Protein AF-A0A2K3L7K9-F1 (afdb_monomer_lite)

InterPro domains:
  IPR025521 Neprosin activation peptide [PF14365] (23-97)
  IPR053168 Glutamic endopeptidase [PTHR31589] (10-162)

Secondary structure (DSSP, 8-state):
-HHHHHHHHHHHHHHHSPPEEEEEE-TTS-EEEEEEGGGSGGGGSTTTTTPPP----SS-------TTSGGG--PPTTEEEEEPPPHHHHHHHHHHHHHHHHTTSTT-----------GGGPPP-------------PPTT----------TTS---------

Organism: Trifolium pratense (NCBI:txid57577)

Structure (mmCIF, N/CA/C/O backbone):
data_AF-A0A2K3L7K9-F1
#
_entry.id   AF-A0A2K3L7K9-F1
#
loop_
_atom_site.group_PDB
_atom_site.id
_atom_site.type_symbol
_atom_site.label_atom_id
_atom_site.label_alt_id
_atom_site.label_comp_id
_atom_site.label_asym_id
_atom_site.label_entity_id
_atom_site.label_seq_id
_atom_site.pdbx_PDB_ins_code
_atom_site.Cartn_x
_atom_site.Cartn_y
_atom_site.Cartn_z
_atom_site.occupancy
_atom_site.B_iso_or_equiv
_atom_site.auth_seq_id
_atom_site.auth_comp_id
_atom_site.auth_asym_id
_atom_site.auth_atom_id
_atom_site.pdbx_PDB_model_num
ATOM 1 N N . MET A 1 1 ? -2.624 20.109 -24.372 1.00 46.28 1 MET A N 1
ATOM 2 C CA . MET A 1 1 ? -2.452 18.640 -24.300 1.00 46.28 1 MET A CA 1
ATOM 3 C C . MET A 1 1 ? -1.879 18.157 -22.959 1.00 46.28 1 MET A C 1
ATOM 5 O O . MET A 1 1 ? -2.194 17.043 -22.582 1.00 46.28 1 MET A O 1
ATOM 9 N N . HIS A 1 2 ? -1.128 18.977 -22.201 1.00 55.16 2 HIS A N 1
ATOM 10 C CA . HIS A 1 2 ? -0.672 18.629 -20.839 1.00 55.16 2 HIS A CA 1
ATOM 11 C C . HIS A 1 2 ? -1.795 18.587 -19.776 1.00 55.16 2 HIS A C 1
ATOM 13 O O . HIS A 1 2 ? -1.692 17.828 -18.823 1.00 55.16 2 HIS A O 1
ATOM 19 N N . SER A 1 3 ? -2.892 19.335 -19.951 1.00 67.44 3 SER A N 1
ATOM 20 C CA . SER A 1 3 ? -3.983 19.413 -18.962 1.00 67.44 3 SER A CA 1
ATOM 21 C C . SER A 1 3 ? -4.804 18.125 -18.820 1.00 67.44 3 SER A C 1
ATOM 23 O O . SER A 1 3 ? -5.144 17.746 -17.710 1.00 67.44 3 SER A O 1
ATOM 25 N N . ALA A 1 4 ? -5.081 17.420 -19.922 1.00 73.06 4 ALA A N 1
ATOM 26 C CA . ALA A 1 4 ? -5.929 16.223 -19.902 1.00 73.06 4 ALA A CA 1
ATOM 27 C C . ALA A 1 4 ? -5.262 15.031 -19.190 1.00 73.06 4 ALA A C 1
ATOM 29 O O . ALA A 1 4 ? -5.909 14.320 -18.429 1.00 73.06 4 ALA A O 1
ATOM 30 N N . LEU A 1 5 ? -3.952 14.843 -19.393 1.00 75.50 5 LEU A N 1
ATOM 31 C CA . LEU A 1 5 ? -3.192 13.798 -18.699 1.00 75.50 5 LEU A CA 1
ATOM 32 C C . LEU A 1 5 ? -3.115 14.071 -17.195 1.00 75.50 5 LEU A C 1
ATOM 34 O O . LEU A 1 5 ? -3.226 13.145 -16.395 1.00 75.50 5 LEU A O 1
ATOM 38 N N . ASP A 1 6 ? -2.947 15.335 -16.811 1.00 79.50 6 ASP A N 1
ATOM 39 C CA . ASP A 1 6 ? -2.911 15.741 -15.409 1.00 79.50 6 ASP A CA 1
ATOM 40 C C . ASP A 1 6 ? -4.272 15.540 -14.731 1.00 79.50 6 ASP A C 1
ATOM 42 O O . ASP A 1 6 ? -4.323 14.991 -13.633 1.00 79.50 6 ASP A O 1
ATOM 46 N N . GLU A 1 7 ? -5.372 15.866 -15.412 1.00 83.12 7 GLU A N 1
ATOM 47 C CA . GLU A 1 7 ? -6.731 15.578 -14.938 1.00 83.12 7 GLU A CA 1
ATOM 48 C C . GLU A 1 7 ? -6.987 14.075 -14.741 1.00 83.12 7 GLU A C 1
ATOM 50 O O . GLU A 1 7 ? -7.601 13.679 -13.746 1.00 83.12 7 GLU A O 1
ATOM 55 N N . ASP A 1 8 ? -6.490 13.224 -15.641 1.00 86.19 8 ASP A N 1
ATOM 56 C CA . ASP A 1 8 ? -6.607 11.769 -15.507 1.00 86.19 8 ASP A CA 1
ATOM 57 C C . ASP A 1 8 ? -5.818 11.234 -14.303 1.00 86.19 8 ASP A C 1
ATOM 59 O O . ASP A 1 8 ? -6.318 10.373 -13.569 1.00 86.19 8 ASP A O 1
ATOM 63 N N . TYR A 1 9 ? -4.611 11.756 -14.053 1.00 87.56 9 TYR A N 1
ATOM 64 C CA . TYR A 1 9 ? -3.840 11.404 -12.858 1.00 87.56 9 TYR A CA 1
ATOM 65 C C . TYR A 1 9 ? -4.552 11.837 -11.577 1.00 87.56 9 TYR A C 1
ATOM 67 O O . TYR A 1 9 ? -4.647 11.036 -10.649 1.00 87.56 9 TYR A O 1
ATOM 75 N N . GLU A 1 10 ? -5.102 13.049 -11.530 1.00 87.25 10 GLU A N 1
ATOM 76 C CA . GLU A 1 10 ? -5.848 13.537 -10.366 1.00 87.25 10 GLU A CA 1
ATOM 77 C C . GLU A 1 10 ? -7.099 12.694 -10.087 1.00 87.25 10 GLU A C 1
ATOM 79 O O . GLU A 1 10 ? -7.364 12.309 -8.945 1.00 87.25 10 GLU A O 1
ATOM 84 N N . ARG A 1 11 ? -7.853 12.312 -11.127 1.00 88.50 11 ARG A N 1
ATOM 85 C CA . ARG A 1 11 ? -8.983 11.378 -10.979 1.00 88.50 11 ARG A CA 1
ATOM 86 C C . ARG A 1 11 ? -8.532 10.040 -10.401 1.00 88.50 11 ARG A C 1
ATOM 88 O O . ARG A 1 11 ? -9.177 9.516 -9.495 1.00 88.50 11 ARG A O 1
ATOM 95 N N . HIS A 1 12 ? -7.419 9.503 -10.891 1.00 88.00 12 HIS A N 1
ATOM 96 C CA . HIS A 1 12 ? -6.885 8.225 -10.433 1.00 88.00 12 HIS A CA 1
ATOM 97 C C . HIS A 1 12 ? -6.393 8.291 -8.977 1.00 88.00 12 HIS A C 1
ATOM 99 O O . HIS A 1 12 ? -6.680 7.399 -8.176 1.00 88.00 12 HIS A O 1
ATOM 105 N N . LEU A 1 13 ? -5.717 9.380 -8.602 1.00 91.12 13 LEU A N 1
ATOM 106 C CA . LEU A 1 13 ? -5.274 9.629 -7.231 1.00 91.12 13 LEU A CA 1
ATOM 107 C C . LEU A 1 13 ? -6.452 9.727 -6.262 1.00 91.12 13 LEU A C 1
ATOM 109 O O . LEU A 1 13 ? -6.368 9.176 -5.168 1.00 91.12 13 LEU A O 1
ATOM 113 N N . ASN A 1 14 ? -7.554 10.360 -6.666 1.00 88.19 14 ASN A N 1
ATOM 114 C CA . ASN A 1 14 ? -8.764 10.462 -5.847 1.00 88.19 14 ASN A CA 1
ATOM 115 C C .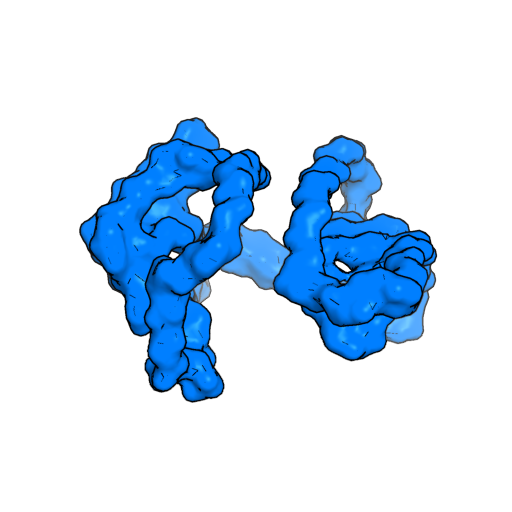 ASN A 1 14 ? -9.474 9.114 -5.632 1.00 88.19 14 ASN A C 1
ATOM 117 O O . ASN A 1 14 ? -10.149 8.933 -4.620 1.00 88.19 14 ASN A O 1
ATOM 121 N N . LEU A 1 15 ? -9.327 8.157 -6.554 1.00 87.31 15 LEU A N 1
ATOM 122 C CA . LEU A 1 15 ? -9.877 6.806 -6.386 1.00 87.31 15 LEU A CA 1
ATOM 123 C C . LEU A 1 15 ? -9.063 5.980 -5.381 1.00 87.31 15 LEU A C 1
ATOM 125 O O . LEU A 1 15 ? -9.640 5.270 -4.549 1.00 87.31 15 LEU A O 1
ATOM 129 N N . ILE A 1 16 ? -7.734 6.093 -5.457 1.00 89.31 16 ILE A N 1
ATOM 130 C CA . ILE A 1 16 ? -6.790 5.333 -4.630 1.00 89.31 16 ILE A CA 1
ATOM 131 C C . ILE A 1 16 ? -6.695 5.912 -3.217 1.00 89.31 16 ILE A C 1
ATOM 133 O O . ILE A 1 16 ? -6.811 5.183 -2.229 1.00 89.31 16 ILE A O 1
ATOM 137 N N . ASN A 1 17 ? -6.471 7.221 -3.107 1.00 92.44 17 ASN A N 1
ATOM 138 C CA . ASN A 1 17 ? -6.277 7.887 -1.828 1.00 92.44 17 ASN A CA 1
ATOM 139 C C . ASN A 1 17 ? -7.634 8.151 -1.174 1.00 92.44 17 ASN A C 1
ATOM 141 O O . ASN A 1 17 ? -8.391 9.035 -1.572 1.00 92.44 17 ASN A O 1
ATOM 145 N N . LYS A 1 18 ? -7.940 7.372 -0.139 1.00 91.88 18 LYS A N 1
ATOM 146 C CA . LYS A 1 18 ? -9.200 7.477 0.599 1.00 91.88 18 LYS A CA 1
ATOM 147 C C . LYS A 1 18 ? -9.253 8.717 1.481 1.00 91.88 18 LYS A C 1
ATOM 149 O O . LYS A 1 18 ? -8.237 9.300 1.858 1.00 91.88 18 LYS A O 1
ATOM 154 N N . ALA A 1 19 ? -10.477 9.086 1.857 1.00 93.44 19 ALA A N 1
ATOM 155 C CA . ALA A 1 19 ? -10.713 10.149 2.820 1.00 93.44 19 ALA A CA 1
ATOM 156 C C . ALA A 1 19 ? -9.983 9.839 4.135 1.00 93.44 19 ALA A C 1
ATOM 158 O O . ALA A 1 19 ? -10.207 8.811 4.777 1.00 93.44 19 ALA A O 1
ATOM 159 N N . ARG A 1 20 ? -9.100 10.754 4.519 1.00 94.12 20 ARG A N 1
ATOM 160 C CA . ARG A 1 20 ? -8.241 10.628 5.692 1.00 94.12 20 ARG A CA 1
ATOM 161 C C . ARG A 1 20 ? -8.851 11.334 6.893 1.00 94.12 20 ARG A C 1
ATOM 163 O O . ARG A 1 20 ? -9.429 12.408 6.761 1.00 94.12 20 ARG A O 1
ATOM 170 N N . VAL A 1 21 ? -8.646 10.756 8.067 1.00 94.50 21 VAL A N 1
ATOM 171 C CA . VAL A 1 21 ? -8.933 11.397 9.355 1.00 94.50 21 VAL A CA 1
ATOM 172 C C . VAL A 1 21 ? -7.801 12.352 9.721 1.00 94.50 21 VAL A C 1
ATOM 174 O O . VAL A 1 21 ? -8.038 13.470 10.161 1.00 94.50 21 VAL A O 1
ATOM 177 N N . THR A 1 22 ? -6.556 11.919 9.520 1.00 93.31 22 THR A N 1
ATOM 178 C CA . THR A 1 22 ? -5.363 12.739 9.748 1.00 93.31 22 THR A CA 1
ATOM 179 C C . THR A 1 22 ? -4.209 12.278 8.857 1.00 93.31 22 THR A C 1
ATOM 181 O O . THR A 1 22 ? -4.251 11.171 8.322 1.00 93.31 22 THR A O 1
ATOM 184 N N . SER A 1 23 ? -3.189 13.121 8.701 1.00 93.62 23 SER A N 1
ATOM 185 C CA . SER A 1 23 ? -1.958 12.824 7.963 1.00 93.62 23 SER A CA 1
ATOM 186 C C . SER A 1 23 ? -0.751 12.950 8.880 1.00 93.62 23 SER A C 1
ATOM 188 O O . SER A 1 23 ? -0.671 13.865 9.697 1.00 93.62 23 SER A O 1
ATOM 190 N N . ILE A 1 24 ? 0.220 12.064 8.698 1.00 91.62 24 ILE A N 1
ATOM 191 C CA . ILE A 1 24 ? 1.477 12.037 9.437 1.00 91.62 24 ILE A CA 1
ATOM 192 C C . ILE A 1 24 ? 2.613 12.060 8.421 1.00 91.62 24 ILE A C 1
ATOM 194 O O . ILE A 1 24 ? 2.677 11.207 7.536 1.00 91.62 24 ILE A O 1
ATOM 198 N N . GLN A 1 25 ? 3.530 13.016 8.552 1.00 89.88 25 GLN A N 1
ATOM 199 C CA . GLN A 1 25 ? 4.746 13.030 7.747 1.00 89.88 25 GLN A CA 1
ATOM 200 C C . GLN A 1 25 ? 5.852 12.251 8.461 1.00 89.88 25 GLN A C 1
ATOM 202 O O . GLN A 1 25 ? 6.161 12.480 9.631 1.00 89.88 25 GLN A O 1
ATOM 207 N N . THR A 1 26 ? 6.435 11.290 7.756 1.00 82.75 26 THR A N 1
ATOM 208 C CA . THR A 1 26 ? 7.555 10.492 8.255 1.00 82.75 26 THR A CA 1
ATOM 209 C C . THR A 1 26 ? 8.869 11.264 8.151 1.00 82.75 26 THR A C 1
ATOM 211 O O . THR A 1 26 ? 8.998 12.205 7.369 1.00 82.75 26 THR A O 1
ATOM 214 N N . LYS A 1 27 ? 9.894 10.817 8.891 1.00 82.00 27 LYS A N 1
ATOM 215 C CA . LYS A 1 27 ? 11.255 11.371 8.775 1.00 82.00 27 LYS A CA 1
ATOM 216 C C . LYS A 1 27 ? 11.830 11.256 7.361 1.00 82.00 27 LYS A C 1
ATOM 218 O O . LYS A 1 27 ? 12.644 12.083 6.977 1.00 82.00 27 LYS A O 1
ATOM 223 N N . SER A 1 28 ? 11.401 10.246 6.608 1.00 77.69 28 SER A N 1
ATOM 224 C CA . SER A 1 28 ? 11.827 10.008 5.227 1.00 77.69 28 SER A CA 1
ATOM 225 C C . SER A 1 28 ? 11.079 10.871 4.203 1.00 77.69 28 SER A C 1
ATOM 227 O O . SER A 1 28 ? 11.278 10.688 3.010 1.00 77.69 28 SER A O 1
ATOM 229 N N . GLY A 1 29 ? 10.186 11.771 4.634 1.00 83.00 29 GLY A N 1
ATOM 230 C CA . GLY A 1 29 ? 9.408 12.643 3.749 1.00 83.00 29 GLY A CA 1
ATOM 231 C C . GLY A 1 29 ? 8.103 12.031 3.228 1.00 83.00 29 GLY A C 1
ATOM 232 O O . GLY A 1 29 ? 7.254 12.769 2.733 1.00 83.00 29 GLY A O 1
ATOM 233 N N . ASN A 1 30 ? 7.883 10.723 3.408 1.00 84.31 30 ASN A N 1
ATOM 234 C CA . ASN A 1 30 ? 6.628 10.064 3.033 1.00 84.31 30 ASN A CA 1
ATOM 235 C C . ASN A 1 30 ? 5.460 10.574 3.882 1.00 84.31 30 ASN A C 1
ATOM 237 O O . ASN A 1 30 ? 5.612 10.770 5.093 1.00 84.31 30 ASN A O 1
ATOM 241 N N . ILE A 1 31 ? 4.289 10.706 3.260 1.00 90.69 31 ILE A N 1
ATOM 242 C CA . ILE A 1 31 ? 3.036 11.063 3.929 1.00 90.69 31 ILE A CA 1
ATOM 243 C C . ILE A 1 31 ? 2.225 9.791 4.157 1.00 90.69 31 ILE A C 1
ATOM 245 O O . ILE A 1 31 ? 2.010 9.003 3.238 1.00 90.69 31 ILE A O 1
ATOM 249 N N . VAL A 1 32 ? 1.761 9.606 5.388 1.00 91.69 32 VAL A N 1
ATOM 250 C CA . VAL A 1 32 ? 0.911 8.487 5.787 1.00 91.69 32 VAL A CA 1
ATOM 251 C C . VAL A 1 32 ? -0.420 9.034 6.260 1.00 91.69 32 VAL A C 1
ATOM 253 O O . VAL A 1 32 ? -0.477 9.834 7.190 1.00 91.69 32 VAL A O 1
ATOM 256 N N . ASP A 1 33 ? -1.490 8.591 5.624 1.00 93.94 33 ASP A N 1
ATOM 257 C CA . ASP A 1 33 ? -2.853 8.957 5.956 1.00 93.94 33 ASP A CA 1
ATOM 258 C C . ASP A 1 33 ? -3.469 7.912 6.878 1.00 93.94 33 ASP A C 1
ATOM 260 O O . ASP A 1 33 ? -3.452 6.715 6.602 1.00 93.94 33 ASP A O 1
ATOM 264 N N . CYS A 1 34 ? -4.030 8.371 7.989 1.00 93.12 34 CYS A N 1
ATOM 265 C CA . CYS A 1 34 ? -4.853 7.540 8.848 1.00 93.12 34 CYS A CA 1
ATOM 266 C C . CYS A 1 34 ? -6.265 7.516 8.271 1.00 93.12 34 CYS A C 1
ATOM 268 O O . CYS A 1 34 ? -6.969 8.530 8.292 1.00 93.12 34 CYS A O 1
ATOM 270 N N . VAL A 1 35 ? -6.670 6.366 7.750 1.00 93.69 35 VAL A N 1
ATOM 271 C CA . VAL A 1 35 ? -7.978 6.155 7.120 1.00 93.69 35 VAL A CA 1
ATOM 272 C C . VAL A 1 35 ? -8.847 5.329 8.058 1.00 93.69 35 VAL A C 1
ATOM 274 O O . VAL A 1 35 ? -8.335 4.468 8.770 1.00 93.69 35 VAL A O 1
ATOM 277 N N . ASP A 1 36 ? -10.153 5.599 8.090 1.00 92.31 36 ASP A N 1
ATOM 278 C CA . ASP A 1 36 ? -11.111 4.762 8.825 1.00 92.31 36 ASP A CA 1
ATOM 279 C C . ASP A 1 36 ? -10.916 3.293 8.441 1.00 92.31 36 ASP A C 1
ATOM 281 O O . ASP A 1 36 ? -10.831 2.961 7.256 1.00 92.31 36 ASP A O 1
ATOM 285 N N . ILE A 1 37 ? -10.830 2.419 9.444 1.00 89.88 37 ILE A N 1
ATOM 286 C CA . ILE A 1 37 ? -10.532 1.004 9.228 1.00 89.88 37 ILE A CA 1
ATOM 287 C C . ILE A 1 37 ? -11.519 0.346 8.255 1.00 89.88 37 ILE A C 1
ATOM 289 O O . ILE A 1 37 ? -11.107 -0.497 7.471 1.00 89.88 37 ILE A O 1
ATOM 293 N N . ASN A 1 38 ? -12.783 0.778 8.231 1.00 88.81 38 ASN A N 1
ATOM 294 C CA . ASN A 1 38 ? -13.830 0.244 7.356 1.00 88.81 38 ASN A CA 1
ATOM 295 C C . ASN A 1 38 ? -13.863 0.908 5.972 1.00 88.81 38 ASN A C 1
ATOM 297 O O . ASN A 1 38 ? -14.640 0.503 5.112 1.00 88.81 38 ASN A O 1
ATOM 301 N N . LYS A 1 39 ? -13.046 1.941 5.746 1.00 90.56 39 LYS A N 1
ATOM 302 C CA . LYS A 1 39 ? -12.962 2.685 4.477 1.00 90.56 39 LYS A CA 1
ATOM 303 C C . LYS A 1 39 ? -11.610 2.519 3.788 1.00 90.56 39 LYS A C 1
ATOM 305 O O . LYS A 1 39 ? -11.292 3.278 2.876 1.00 90.56 39 LYS A O 1
ATOM 310 N N . GLN A 1 40 ? -10.799 1.561 4.234 1.00 89.62 40 GLN A N 1
ATOM 311 C CA . GLN A 1 40 ? -9.530 1.242 3.590 1.00 89.62 40 GLN A CA 1
ATOM 312 C C . GLN A 1 40 ? -9.747 0.723 2.149 1.00 89.62 40 GLN A C 1
ATOM 314 O O . GLN A 1 40 ? -10.764 0.079 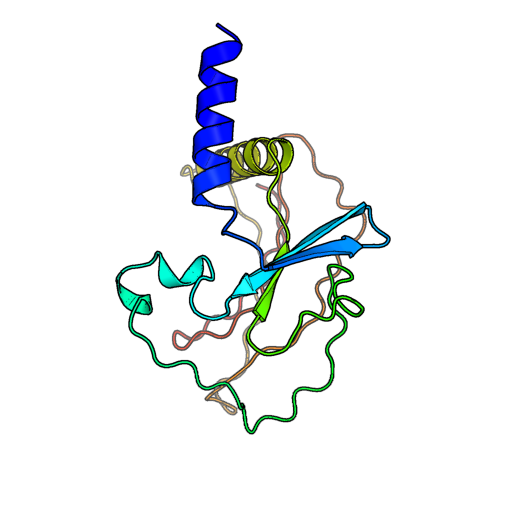1.884 1.00 89.62 40 GLN A O 1
ATOM 319 N N . PRO A 1 41 ? -8.785 0.930 1.229 1.00 88.69 41 PRO A N 1
ATOM 320 C CA . PRO A 1 41 ? -8.906 0.562 -0.188 1.00 88.69 41 PRO A CA 1
ATOM 321 C C . PRO A 1 41 ? -9.267 -0.904 -0.448 1.00 88.69 41 PRO A C 1
ATOM 323 O O . PRO A 1 41 ? -9.943 -1.215 -1.422 1.00 88.69 41 PRO A O 1
ATOM 326 N N . ALA A 1 42 ? -8.868 -1.822 0.440 1.00 84.88 42 ALA A N 1
ATOM 327 C CA . ALA A 1 42 ? -9.200 -3.241 0.305 1.00 84.88 42 ALA A CA 1
ATOM 328 C C . ALA A 1 42 ? -10.718 -3.488 0.180 1.00 84.88 42 ALA A C 1
ATOM 330 O O . ALA A 1 42 ? -11.136 -4.413 -0.510 1.00 84.88 42 ALA A O 1
ATOM 331 N N . PHE A 1 43 ? -11.549 -2.640 0.793 1.00 88.62 43 PHE A N 1
ATOM 332 C CA . PHE A 1 43 ? -13.006 -2.777 0.770 1.00 88.62 43 PHE A CA 1
ATOM 333 C C . PHE A 1 43 ? -13.691 -2.209 -0.472 1.00 88.62 43 PHE A C 1
ATOM 335 O O . PHE A 1 43 ? -14.902 -2.377 -0.622 1.00 88.62 43 PHE A O 1
ATOM 342 N N . ASP A 1 44 ? -12.938 -1.610 -1.397 1.00 86.50 44 ASP A N 1
ATOM 343 C CA . ASP A 1 44 ? -13.456 -1.336 -2.739 1.00 86.50 44 ASP A CA 1
ATOM 344 C C . ASP A 1 44 ? -13.655 -2.631 -3.532 1.00 86.50 44 ASP A C 1
ATOM 346 O O . ASP A 1 44 ? -14.468 -2.680 -4.457 1.00 86.50 44 ASP A O 1
ATOM 350 N N . HIS A 1 45 ? -12.936 -3.698 -3.162 1.00 85.94 45 HIS A N 1
ATOM 351 C CA . HIS A 1 45 ? -13.096 -4.992 -3.798 1.00 85.94 45 HIS A CA 1
ATOM 352 C C . HIS A 1 45 ? -14.456 -5.606 -3.411 1.00 85.94 45 HIS A C 1
ATOM 354 O O . HIS A 1 45 ? -14.715 -5.803 -2.217 1.00 85.94 45 HIS A O 1
ATOM 360 N N . PRO A 1 46 ? -15.315 -5.989 -4.380 1.00 86.19 46 PRO A N 1
ATOM 361 C CA . PRO A 1 46 ? -16.673 -6.471 -4.105 1.00 86.19 46 PRO A CA 1
ATOM 362 C C . PRO A 1 46 ? -16.740 -7.623 -3.094 1.00 86.19 46 PRO A C 1
ATOM 364 O O . PRO A 1 46 ? -17.643 -7.666 -2.264 1.00 86.19 46 PRO A O 1
ATOM 367 N N . LEU A 1 47 ? -15.751 -8.523 -3.124 1.00 87.44 47 LEU A N 1
ATOM 368 C CA . LEU A 1 47 ? -15.671 -9.681 -2.223 1.00 87.44 47 LEU A CA 1
ATOM 369 C C . LEU A 1 47 ? -15.345 -9.325 -0.762 1.00 87.44 47 LEU A C 1
ATOM 371 O O . LEU A 1 47 ? -15.576 -10.143 0.123 1.00 87.44 47 LEU A O 1
ATOM 375 N N . LEU A 1 48 ? -14.793 -8.138 -0.502 1.00 84.81 48 LEU A N 1
ATOM 376 C CA . LEU A 1 48 ? -14.323 -7.737 0.829 1.00 84.81 48 LEU A CA 1
ATOM 377 C C . LEU A 1 48 ? -15.245 -6.711 1.498 1.00 84.81 48 LEU A C 1
ATOM 379 O O . LEU A 1 48 ? -15.209 -6.571 2.717 1.00 84.81 48 LEU A O 1
ATOM 383 N N . LYS A 1 49 ? -16.112 -6.039 0.732 1.00 75.88 49 LYS A N 1
ATOM 384 C CA . LYS A 1 49 ? -16.939 -4.896 1.160 1.00 75.88 49 LYS A CA 1
ATOM 385 C C . LYS A 1 49 ? -17.768 -5.116 2.437 1.00 75.88 49 LYS A C 1
ATOM 387 O O . LYS A 1 49 ? -18.010 -4.162 3.167 1.00 75.88 49 LYS A O 1
ATOM 392 N N . ASN A 1 50 ? -18.181 -6.356 2.714 1.00 78.75 50 ASN A N 1
ATOM 393 C CA . ASN A 1 50 ? -19.053 -6.708 3.845 1.00 78.75 50 ASN A CA 1
ATOM 394 C C . ASN A 1 50 ? -18.386 -7.638 4.874 1.00 78.75 50 ASN A C 1
ATOM 396 O O . ASN A 1 50 ? -19.078 -8.297 5.651 1.00 78.75 50 ASN A O 1
ATOM 400 N N . GLN A 1 51 ? -17.055 -7.739 4.883 1.00 75.25 51 GLN A N 1
ATOM 401 C CA . GLN A 1 51 ? -16.368 -8.569 5.871 1.00 75.25 51 GLN A CA 1
ATOM 402 C C . GLN A 1 51 ? -16.297 -7.888 7.241 1.00 75.25 51 GLN A C 1
ATOM 404 O O . GLN A 1 51 ? -15.855 -6.748 7.375 1.00 75.25 51 GLN A O 1
ATOM 409 N N . THR A 1 52 ? -16.686 -8.620 8.288 1.00 74.31 52 THR A N 1
ATOM 410 C CA . THR A 1 52 ? -16.510 -8.180 9.674 1.00 74.31 52 THR A CA 1
ATOM 411 C C . THR A 1 52 ? -15.038 -8.272 10.063 1.00 74.31 52 THR A C 1
ATOM 413 O O . THR A 1 52 ? -14.448 -9.353 10.087 1.00 74.31 52 THR A O 1
ATOM 416 N N . LEU A 1 53 ? -14.439 -7.133 10.399 1.00 74.12 53 LEU A N 1
ATOM 417 C CA . LEU A 1 53 ? -13.056 -7.077 10.850 1.00 74.12 53 LEU A CA 1
ATOM 418 C C . LEU A 1 53 ? -12.916 -7.603 12.280 1.00 74.12 53 LEU A C 1
ATOM 420 O O . LEU A 1 53 ? -13.501 -7.065 13.221 1.00 74.12 53 LEU A O 1
ATOM 424 N N . GLN A 1 54 ? -12.067 -8.611 12.469 1.00 70.25 54 GLN A N 1
ATOM 425 C CA . GLN A 1 54 ? -11.630 -9.021 13.800 1.00 70.25 54 GLN A CA 1
ATOM 426 C C . GLN A 1 54 ? -10.526 -8.073 14.286 1.00 70.25 54 GLN A C 1
ATOM 428 O O . GLN A 1 54 ? -9.355 -8.221 13.956 1.00 70.25 54 GLN A O 1
ATOM 433 N N . ILE A 1 55 ? -10.910 -7.070 15.076 1.00 65.12 55 ILE A N 1
ATOM 434 C CA . ILE A 1 55 ? -10.014 -5.993 15.547 1.00 65.12 55 ILE A CA 1
ATOM 435 C C . ILE A 1 55 ? -8.964 -6.506 16.552 1.00 65.12 55 ILE A C 1
ATOM 437 O O . ILE A 1 55 ? -7.913 -5.894 16.738 1.00 65.12 55 ILE A O 1
ATOM 441 N N . LYS A 1 56 ? -9.233 -7.635 17.216 1.00 60.34 56 LYS A N 1
ATOM 442 C CA . LYS A 1 56 ? -8.331 -8.247 18.195 1.00 60.34 56 LYS A CA 1
ATOM 443 C C . LYS A 1 56 ? -7.849 -9.593 17.680 1.00 60.34 56 LYS A C 1
ATOM 445 O O . LYS A 1 56 ? -8.562 -10.584 17.777 1.00 60.34 56 LYS A O 1
ATOM 450 N N . SER A 1 57 ? -6.619 -9.622 17.184 1.00 52.16 57 SER A N 1
ATOM 451 C CA . SER A 1 57 ? -5.896 -10.878 17.030 1.00 52.16 57 SER A CA 1
ATOM 452 C C . SER A 1 57 ? -5.376 -11.323 18.397 1.00 52.16 57 SER A C 1
ATOM 454 O O . SER A 1 57 ? -4.722 -10.552 19.099 1.00 52.16 57 SER A O 1
ATOM 456 N N . SER A 1 58 ? -5.650 -12.571 18.778 1.00 53.84 58 SER A N 1
ATOM 457 C CA . SER A 1 58 ? -5.072 -13.216 19.970 1.00 53.84 58 SER A CA 1
ATOM 458 C C . SER A 1 58 ? -3.572 -13.509 19.812 1.00 53.84 58 SER A C 1
ATOM 460 O O . SER A 1 58 ? -2.921 -13.976 20.746 1.00 53.84 58 SER A O 1
ATOM 462 N N . ILE A 1 59 ? -3.013 -13.256 18.625 1.00 54.59 59 ILE A N 1
ATOM 463 C CA . ILE A 1 59 ? -1.615 -13.510 18.296 1.00 54.59 59 ILE A CA 1
ATOM 464 C C . ILE A 1 59 ? -0.775 -12.342 18.817 1.00 54.59 59 ILE A C 1
ATOM 466 O O . ILE A 1 59 ? -0.894 -11.210 18.348 1.00 54.59 59 ILE A O 1
ATOM 470 N N . LYS A 1 60 ? 0.113 -12.620 19.779 1.00 47.16 60 LYS A N 1
ATOM 471 C CA . LYS A 1 60 ? 1.156 -11.682 20.217 1.00 47.16 60 LYS A CA 1
ATOM 472 C C . LYS A 1 60 ? 2.183 -11.522 19.094 1.00 47.16 60 LYS A C 1
ATOM 474 O O . LYS A 1 60 ? 3.217 -12.183 19.090 1.00 47.16 60 LYS A O 1
ATOM 479 N N . ILE A 1 61 ? 1.883 -10.668 18.123 1.00 53.78 61 ILE A N 1
ATOM 480 C CA . ILE A 1 61 ? 2.842 -10.294 17.086 1.00 53.78 61 ILE A CA 1
ATOM 481 C C . ILE A 1 61 ? 3.857 -9.363 17.754 1.00 53.78 61 ILE A C 1
ATOM 483 O O . ILE A 1 61 ? 3.509 -8.274 18.212 1.00 53.78 61 ILE A O 1
ATOM 487 N N . SER A 1 62 ? 5.106 -9.821 17.872 1.00 50.59 62 SER A N 1
ATOM 488 C CA . SER A 1 62 ? 6.222 -8.963 18.281 1.00 50.59 62 SER A CA 1
ATOM 489 C C . SER A 1 62 ? 6.264 -7.742 17.354 1.00 50.59 62 SER A C 1
ATOM 491 O O . SER A 1 62 ? 6.122 -7.940 16.142 1.00 50.59 62 SER A O 1
ATOM 493 N N . PRO A 1 63 ? 6.424 -6.505 17.870 1.00 52.00 63 PRO A N 1
ATOM 494 C CA . PRO A 1 63 ? 6.462 -5.307 17.040 1.00 52.00 63 PRO A CA 1
ATOM 495 C C . PRO A 1 63 ? 7.551 -5.473 15.983 1.00 52.00 63 PRO A C 1
ATOM 497 O O . PRO A 1 63 ? 8.747 -5.438 16.269 1.00 52.00 63 PRO A O 1
ATOM 500 N N . THR A 1 64 ? 7.119 -5.735 14.755 1.00 52.72 64 THR A N 1
ATOM 501 C CA . THR A 1 64 ? 8.019 -5.979 13.639 1.00 52.72 64 THR A CA 1
ATOM 502 C C . THR A 1 64 ? 8.503 -4.625 13.165 1.00 52.72 64 THR A C 1
ATOM 504 O O . THR A 1 64 ? 7.708 -3.703 12.964 1.00 52.72 64 THR A O 1
ATOM 507 N N . LYS A 1 65 ? 9.819 -4.495 13.020 1.00 53.38 65 LYS A N 1
ATOM 508 C CA . LYS A 1 65 ? 10.426 -3.303 12.449 1.00 53.38 65 LYS A CA 1
ATOM 509 C C . LYS A 1 65 ? 9.857 -3.077 11.050 1.00 53.38 65 LYS A C 1
ATOM 511 O O . LYS A 1 65 ? 10.052 -3.907 10.164 1.00 53.38 65 LYS A O 1
ATOM 516 N N . SER A 1 66 ? 9.076 -2.015 10.865 1.00 55.41 66 SER A N 1
ATOM 517 C CA . SER A 1 66 ? 8.486 -1.706 9.563 1.00 55.41 66 SER A CA 1
ATOM 518 C C . SER A 1 66 ? 9.597 -1.267 8.615 1.00 55.41 66 SER A C 1
ATOM 520 O O . SER A 1 66 ? 10.231 -0.237 8.842 1.00 55.41 66 SER A O 1
ATOM 522 N N . ILE A 1 67 ? 9.788 -2.021 7.531 1.00 53.81 67 ILE A N 1
ATOM 523 C CA . ILE A 1 67 ? 10.777 -1.741 6.475 1.00 53.81 67 ILE A CA 1
ATOM 524 C C . ILE A 1 67 ? 10.569 -0.334 5.876 1.00 53.81 67 ILE A C 1
ATOM 526 O O . ILE A 1 67 ? 11.524 0.326 5.482 1.00 53.81 67 ILE A O 1
ATOM 530 N N . TYR A 1 68 ? 9.334 0.175 5.896 1.00 54.19 68 TYR A N 1
ATOM 531 C CA . TYR A 1 68 ? 8.960 1.496 5.377 1.00 54.19 68 TYR A CA 1
ATOM 532 C C . TYR A 1 68 ? 9.123 2.638 6.395 1.00 54.19 68 TYR A C 1
ATOM 534 O O . TYR A 1 68 ? 8.649 3.751 6.168 1.00 54.19 68 TYR A O 1
ATOM 542 N N . GLY A 1 69 ? 9.743 2.383 7.552 1.00 55.94 69 GLY A N 1
ATOM 543 C CA . GLY A 1 69 ? 9.910 3.394 8.599 1.00 55.94 69 GLY A CA 1
ATOM 544 C C . GLY A 1 69 ? 8.597 3.804 9.279 1.00 55.94 69 GLY A C 1
ATOM 545 O O . GLY A 1 69 ? 8.553 4.823 9.970 1.00 55.94 69 GLY A O 1
ATOM 546 N N . LEU A 1 70 ? 7.530 3.005 9.132 1.00 62.47 70 LEU A N 1
ATOM 547 C CA . LEU A 1 70 ? 6.232 3.254 9.772 1.00 62.47 70 LEU A CA 1
ATOM 548 C C . LEU A 1 70 ? 6.233 2.932 11.274 1.00 62.47 70 LEU A C 1
ATOM 550 O O . LEU A 1 70 ? 5.221 3.126 11.936 1.00 62.47 70 LEU A O 1
ATOM 554 N N . GLU A 1 71 ? 7.357 2.481 11.841 1.00 60.09 71 GLU A N 1
ATOM 555 C CA . GLU A 1 71 ? 7.479 2.077 13.253 1.00 60.09 71 GLU A CA 1
ATOM 556 C C . GLU A 1 71 ? 7.006 3.139 14.252 1.00 60.09 71 GLU A C 1
ATOM 558 O O . GLU A 1 71 ? 6.582 2.817 15.362 1.00 60.09 71 GLU A O 1
ATOM 563 N N . LYS A 1 72 ? 7.090 4.418 13.870 1.00 65.75 72 LYS A N 1
ATOM 564 C CA . LYS A 1 72 ? 6.674 5.547 14.712 1.00 65.75 72 LYS A CA 1
ATOM 565 C C . LYS A 1 72 ? 5.331 6.147 14.312 1.00 65.75 72 LYS A C 1
ATOM 567 O O . LYS A 1 72 ? 4.862 7.061 14.987 1.00 65.75 72 LYS A O 1
ATOM 572 N N . VAL A 1 73 ? 4.708 5.656 13.246 1.00 75.38 73 VAL A N 1
ATOM 573 C CA . VAL A 1 73 ? 3.418 6.164 12.788 1.00 75.38 73 VAL A CA 1
ATOM 574 C C . VAL A 1 73 ? 2.328 5.503 13.618 1.00 75.38 73 VAL A C 1
ATOM 576 O O . VAL A 1 73 ? 2.061 4.311 13.497 1.00 75.38 73 VAL A O 1
ATOM 579 N N . ARG A 1 74 ? 1.705 6.287 14.499 1.00 84.25 74 ARG A N 1
ATOM 580 C CA . ARG A 1 74 ? 0.570 5.842 15.309 1.00 84.25 74 ARG A CA 1
ATOM 581 C C . ARG A 1 74 ? -0.675 6.588 14.875 1.00 84.25 74 ARG A C 1
ATOM 583 O O . ARG A 1 74 ? -0.796 7.786 15.111 1.00 84.25 74 ARG A O 1
ATOM 590 N N . CYS A 1 75 ? -1.593 5.855 14.263 1.00 88.69 75 CYS A N 1
ATOM 591 C CA . CYS A 1 75 ? -2.910 6.365 13.933 1.00 88.69 75 CYS A CA 1
ATOM 592 C C . CYS A 1 75 ? -3.864 6.271 15.140 1.00 88.69 75 CYS A C 1
ATOM 594 O O . CYS A 1 75 ? -3.687 5.396 15.997 1.00 88.69 75 CYS A O 1
ATOM 596 N N . PRO A 1 76 ? -4.871 7.159 15.240 1.00 91.81 76 PRO A N 1
ATOM 597 C CA . PRO A 1 76 ? -5.927 7.051 16.242 1.00 91.81 76 PRO A CA 1
ATOM 598 C C . PRO A 1 76 ? -6.626 5.683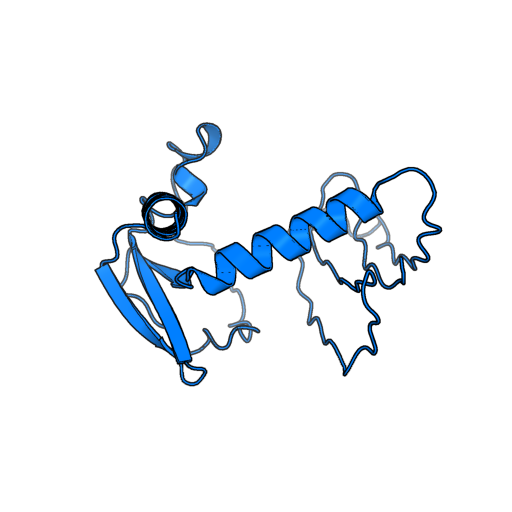 16.211 1.00 91.81 76 PRO A C 1
ATOM 600 O O . PRO A 1 76 ? -6.700 5.022 15.172 1.00 91.81 76 PRO A O 1
ATOM 603 N N . LYS A 1 77 ? -7.188 5.251 17.347 1.00 89.12 77 LYS A N 1
ATOM 604 C CA . LYS A 1 77 ? -7.984 4.012 17.395 1.00 89.12 77 LYS A CA 1
ATOM 605 C C . LYS A 1 77 ? -9.126 4.071 16.373 1.00 89.12 77 LYS A C 1
ATOM 607 O O . LYS A 1 77 ? -9.764 5.106 16.228 1.00 89.12 77 LYS A O 1
ATOM 612 N N . GLY A 1 78 ? -9.383 2.949 15.699 1.00 87.69 78 GLY A N 1
ATOM 613 C CA . GLY A 1 78 ? -10.393 2.857 14.637 1.00 87.69 78 GLY A CA 1
ATOM 614 C C . GLY A 1 78 ? -9.902 3.294 13.252 1.00 87.69 78 GLY A C 1
ATOM 615 O O . GLY A 1 78 ? -10.686 3.296 12.309 1.00 87.69 78 GLY A O 1
ATOM 616 N N . THR A 1 79 ? -8.615 3.627 13.108 1.00 91.81 79 THR A N 1
ATOM 617 C CA . THR A 1 79 ? -8.008 3.981 11.819 1.00 91.81 79 THR A CA 1
ATOM 618 C C . THR A 1 79 ? -6.765 3.146 11.532 1.00 91.81 79 THR A C 1
ATOM 620 O O . THR A 1 79 ? -6.131 2.620 12.450 1.00 91.81 79 THR A O 1
ATOM 623 N N . VAL A 1 80 ? -6.420 3.024 10.253 1.00 88.94 80 VAL A N 1
ATOM 624 C CA . VAL A 1 80 ? -5.243 2.305 9.758 1.00 88.94 80 VAL A CA 1
ATOM 625 C C . VAL A 1 80 ? -4.296 3.262 9.030 1.00 88.94 80 VAL A C 1
ATOM 627 O O . VAL A 1 80 ? -4.769 4.144 8.310 1.00 88.94 80 VAL A O 1
ATOM 630 N N . PRO A 1 81 ? -2.970 3.127 9.217 1.00 90.75 81 PRO A N 1
ATOM 631 C CA . PRO A 1 81 ? -1.988 3.913 8.480 1.00 90.75 81 PRO A CA 1
ATOM 632 C C . PRO A 1 81 ? -1.883 3.416 7.035 1.00 90.75 81 PRO A C 1
ATOM 634 O O . PRO A 1 81 ? -1.575 2.250 6.800 1.00 90.75 81 PRO A O 1
ATOM 637 N N . ILE A 1 82 ? -2.093 4.308 6.070 1.00 90.31 82 ILE A N 1
ATOM 638 C CA . ILE A 1 82 ? -1.973 4.035 4.635 1.00 90.31 82 ILE A CA 1
ATOM 639 C C . ILE A 1 82 ? -1.021 5.062 4.030 1.00 90.31 82 ILE A C 1
ATOM 641 O O . ILE A 1 82 ? -1.234 6.264 4.161 1.00 90.31 82 ILE A O 1
ATOM 645 N N . GLN A 1 83 ? 0.054 4.612 3.385 1.00 90.12 83 GLN A N 1
ATOM 646 C CA . GLN A 1 83 ? 0.959 5.524 2.687 1.00 90.12 83 GLN A CA 1
ATOM 647 C C . GLN A 1 83 ? 0.226 6.188 1.515 1.00 90.12 83 GLN A C 1
ATOM 649 O O . GLN A 1 83 ? -0.385 5.499 0.698 1.00 90.12 83 GLN A O 1
ATOM 654 N N . ARG A 1 84 ? 0.288 7.521 1.435 1.00 92.38 84 ARG A N 1
ATOM 655 C CA . ARG A 1 84 ? -0.333 8.282 0.350 1.00 92.38 84 ARG A CA 1
ATOM 656 C C . ARG A 1 84 ? 0.403 8.019 -0.957 1.00 92.38 84 ARG A C 1
ATOM 658 O O . ARG A 1 84 ? 1.626 8.120 -1.004 1.00 92.38 84 ARG A O 1
ATOM 665 N N . ILE A 1 85 ? -0.363 7.766 -2.010 1.00 91.56 85 ILE A N 1
ATOM 666 C CA . ILE A 1 85 ? 0.154 7.637 -3.370 1.00 91.56 85 ILE A CA 1
ATOM 667 C C . ILE A 1 85 ? 0.221 9.022 -4.010 1.00 91.56 85 ILE A C 1
ATOM 669 O O . ILE A 1 85 ? -0.738 9.792 -3.931 1.00 91.56 85 ILE A O 1
ATOM 673 N N . THR A 1 86 ? 1.354 9.346 -4.627 1.00 91.69 86 THR A N 1
ATOM 674 C CA . THR A 1 86 ? 1.577 10.586 -5.382 1.00 91.69 86 THR A CA 1
ATOM 675 C C . THR A 1 86 ? 1.516 10.341 -6.889 1.00 91.69 86 THR A C 1
ATOM 677 O O . THR A 1 86 ? 1.532 9.202 -7.358 1.00 91.69 86 THR A O 1
ATOM 680 N N . LYS A 1 87 ? 1.466 11.417 -7.681 1.00 90.19 87 LYS A N 1
ATOM 681 C CA . LYS A 1 87 ? 1.526 11.325 -9.146 1.00 90.19 87 LYS A CA 1
ATOM 682 C C . LYS A 1 87 ? 2.788 10.597 -9.623 1.00 90.19 87 LYS A C 1
ATOM 684 O O . LYS A 1 87 ? 2.701 9.732 -10.491 1.00 90.19 87 LYS A O 1
ATOM 689 N N . ASP A 1 88 ? 3.932 10.883 -9.007 1.00 86.06 88 ASP A N 1
ATOM 690 C CA . ASP A 1 88 ? 5.202 10.229 -9.333 1.00 86.06 88 ASP A CA 1
ATOM 691 C C . ASP A 1 88 ? 5.170 8.730 -9.016 1.00 86.06 88 ASP A C 1
ATOM 693 O O . ASP A 1 88 ? 5.728 7.930 -9.765 1.00 86.06 88 ASP A O 1
ATOM 697 N N . ASP A 1 89 ? 4.474 8.325 -7.948 1.00 86.69 89 ASP A N 1
ATOM 698 C CA . ASP A 1 89 ? 4.260 6.908 -7.632 1.00 86.69 89 ASP A CA 1
ATOM 699 C C . ASP A 1 89 ? 3.423 6.207 -8.705 1.00 86.69 89 ASP A C 1
ATOM 701 O O . ASP A 1 89 ? 3.744 5.082 -9.085 1.00 86.69 89 ASP A O 1
ATOM 705 N N . LEU A 1 90 ? 2.391 6.870 -9.240 1.00 86.56 90 LEU A N 1
ATOM 706 C CA . LEU A 1 90 ? 1.592 6.324 -10.342 1.00 86.56 90 LEU A CA 1
ATOM 707 C C . LEU A 1 90 ? 2.406 6.184 -11.628 1.00 86.56 90 LEU A C 1
ATOM 709 O O . LEU A 1 90 ? 2.288 5.172 -12.319 1.00 86.56 90 LEU A O 1
ATOM 713 N N . ILE A 1 91 ? 3.235 7.180 -11.949 1.00 83.88 91 ILE A N 1
ATOM 714 C CA . ILE A 1 91 ? 4.105 7.149 -13.131 1.00 83.88 91 ILE A CA 1
ATOM 715 C C . ILE A 1 91 ? 5.130 6.017 -12.996 1.00 83.88 91 ILE A C 1
ATOM 717 O O . ILE A 1 91 ? 5.247 5.185 -13.898 1.00 83.88 91 ILE A O 1
ATOM 721 N N . ARG A 1 92 ? 5.816 5.929 -11.847 1.00 81.81 92 ARG A N 1
ATOM 722 C CA . ARG A 1 92 ? 6.758 4.838 -11.558 1.00 81.81 92 ARG A CA 1
ATOM 723 C C . ARG A 1 92 ? 6.075 3.476 -11.606 1.00 81.81 92 ARG A C 1
ATOM 725 O O . ARG A 1 92 ? 6.596 2.564 -12.237 1.00 81.81 92 ARG A O 1
ATOM 732 N N . GLY A 1 93 ? 4.900 3.350 -10.993 1.00 79.94 93 GLY A N 1
ATOM 733 C CA . GLY A 1 93 ? 4.119 2.117 -10.994 1.00 79.94 93 GLY A CA 1
ATOM 734 C C . GLY A 1 93 ? 3.794 1.645 -12.410 1.00 79.94 93 GLY A C 1
ATOM 735 O O . GLY A 1 93 ? 4.078 0.500 -12.746 1.00 79.94 93 GLY A O 1
ATOM 736 N N . LYS A 1 94 ? 3.275 2.528 -13.274 1.00 74.44 94 LYS A N 1
ATOM 737 C CA . LYS A 1 94 ? 2.986 2.195 -14.681 1.00 74.44 94 LYS A CA 1
ATOM 738 C C . LYS A 1 94 ? 4.230 1.737 -15.447 1.00 74.44 94 LYS A C 1
ATOM 740 O O . LYS A 1 94 ? 4.136 0.789 -16.220 1.00 74.44 94 LYS A O 1
ATOM 745 N N . SER A 1 95 ? 5.379 2.378 -15.220 1.00 65.56 95 SER A N 1
ATOM 746 C CA . SER A 1 95 ? 6.648 1.966 -15.835 1.00 65.56 95 SER A CA 1
ATOM 747 C C . SER A 1 95 ? 7.033 0.544 -15.423 1.00 65.56 95 SER A C 1
ATOM 749 O O . SER A 1 95 ? 7.300 -0.285 -16.286 1.00 65.56 95 SER A O 1
ATOM 751 N N . LEU A 1 96 ? 6.974 0.241 -14.121 1.00 63.72 96 LEU A N 1
ATOM 752 C CA . LEU A 1 96 ? 7.295 -1.086 -13.588 1.00 63.72 96 LEU A CA 1
ATOM 753 C C . LEU A 1 96 ? 6.342 -2.166 -14.115 1.00 63.72 96 LEU A C 1
ATOM 755 O O . LEU A 1 96 ? 6.786 -3.245 -14.490 1.00 63.72 96 LEU A O 1
ATOM 759 N N . PHE A 1 97 ? 5.037 -1.888 -14.180 1.00 60.31 97 PHE A N 1
ATOM 760 C CA . PHE A 1 97 ? 4.065 -2.838 -14.731 1.00 60.31 97 PHE A CA 1
ATOM 761 C C . PHE A 1 97 ? 4.308 -3.116 -16.215 1.00 60.31 97 PHE A C 1
ATOM 763 O O . PHE A 1 97 ? 4.216 -4.268 -16.634 1.00 60.31 97 PHE A O 1
ATOM 770 N N . ASN A 1 98 ? 4.638 -2.094 -17.006 1.00 56.91 98 ASN A N 1
ATOM 771 C CA . ASN A 1 98 ? 4.947 -2.272 -18.423 1.00 56.91 98 ASN A CA 1
ATOM 772 C C . ASN A 1 98 ? 6.231 -3.083 -18.630 1.00 56.91 98 ASN A C 1
ATOM 774 O O . ASN A 1 98 ? 6.253 -3.940 -19.509 1.00 56.91 98 ASN A O 1
ATOM 778 N N . GLU A 1 99 ? 7.259 -2.863 -17.807 1.00 54.31 99 GLU A N 1
ATOM 779 C CA . GLU A 1 99 ? 8.466 -3.696 -17.812 1.00 54.31 99 GLU A CA 1
ATOM 780 C C . GLU A 1 99 ? 8.124 -5.147 -17.459 1.00 54.31 99 GLU A C 1
ATOM 782 O O . GLU A 1 99 ? 8.401 -6.039 -18.250 1.00 54.31 99 GLU A O 1
ATOM 787 N N . ILE A 1 100 ? 7.407 -5.396 -16.356 1.00 53.50 100 ILE A N 1
ATOM 788 C CA . ILE A 1 100 ? 6.997 -6.754 -15.948 1.00 53.50 100 ILE A CA 1
ATOM 789 C C . ILE A 1 100 ? 6.145 -7.448 -17.027 1.00 53.50 100 ILE A C 1
ATOM 791 O O . ILE A 1 100 ? 6.265 -8.652 -17.229 1.00 53.50 100 ILE A O 1
ATOM 795 N N . SER A 1 101 ? 5.305 -6.701 -17.748 1.00 49.91 101 SER A N 1
ATOM 796 C CA . SER A 1 101 ? 4.472 -7.249 -18.829 1.00 49.91 101 SER A CA 1
ATOM 797 C C . SER A 1 101 ? 5.308 -7.665 -20.046 1.00 49.91 101 SER A C 1
ATOM 799 O O . SER A 1 101 ? 5.082 -8.733 -20.609 1.00 49.91 101 SER A O 1
ATOM 801 N N . GLN A 1 102 ? 6.307 -6.864 -20.434 1.00 47.03 102 GLN A N 1
ATOM 802 C CA . GLN A 1 102 ? 7.247 -7.215 -21.513 1.00 47.03 102 GLN A CA 1
ATOM 803 C C . GLN A 1 102 ? 8.116 -8.421 -21.147 1.00 47.03 102 GLN A C 1
ATOM 805 O O . GLN A 1 102 ? 8.447 -9.251 -21.985 1.00 47.03 102 GLN A O 1
ATOM 810 N N . LEU A 1 103 ? 8.423 -8.548 -19.864 1.00 48.38 103 LEU A N 1
ATOM 811 C CA . LEU A 1 103 ? 9.194 -9.634 -19.283 1.00 48.38 103 LEU A CA 1
ATOM 812 C C . LEU A 1 103 ? 8.447 -10.982 -19.239 1.00 48.38 103 LEU A C 1
ATOM 814 O O . LEU A 1 103 ? 9.071 -12.023 -19.037 1.00 48.38 103 LEU A O 1
ATOM 818 N N . THR A 1 104 ? 7.127 -10.976 -19.457 1.00 49.06 104 THR A N 1
ATOM 819 C CA . THR A 1 104 ? 6.310 -12.189 -19.642 1.00 49.06 104 THR A CA 1
ATOM 820 C C . THR A 1 104 ? 6.144 -12.611 -21.105 1.00 49.06 104 THR A C 1
ATOM 822 O O . THR A 1 104 ? 5.497 -13.626 -21.361 1.00 49.06 104 THR A O 1
ATOM 825 N N . ASP A 1 105 ? 6.721 -11.873 -22.063 1.00 45.66 105 ASP A N 1
ATOM 826 C CA . ASP A 1 105 ? 6.710 -12.272 -23.471 1.00 45.66 105 ASP A CA 1
ATOM 827 C C . ASP A 1 105 ? 7.691 -13.437 -23.710 1.00 45.66 105 ASP A C 1
ATOM 829 O O . ASP A 1 105 ? 8.764 -13.516 -23.106 1.00 45.66 105 ASP A O 1
ATOM 833 N N . ASN A 1 106 ? 7.280 -14.389 -24.549 1.00 49.69 106 ASN A N 1
ATOM 834 C CA . ASN A 1 106 ? 7.734 -15.789 -24.599 1.00 49.69 106 ASN A CA 1
ATOM 835 C C . ASN A 1 106 ? 9.173 -16.009 -25.129 1.00 49.69 106 ASN A C 1
ATOM 837 O O . ASN A 1 106 ? 9.391 -16.799 -26.049 1.00 49.69 106 ASN A O 1
ATOM 841 N N . GLY A 1 107 ? 10.175 -15.345 -24.556 1.00 53.88 107 GLY A N 1
ATOM 842 C CA . GLY A 1 107 ? 11.573 -15.499 -24.970 1.00 53.88 107 GLY A CA 1
ATOM 843 C C . GLY A 1 107 ? 12.628 -15.156 -23.921 1.00 53.88 107 GLY A C 1
ATOM 844 O O . GLY A 1 107 ? 13.815 -15.342 -24.187 1.00 53.88 107 GLY A O 1
ATOM 845 N N . VAL A 1 108 ? 12.242 -14.677 -22.736 1.00 55.00 108 VAL A N 1
ATOM 846 C CA . VAL A 1 108 ? 13.220 -14.227 -21.741 1.00 55.00 108 VAL A CA 1
ATOM 847 C C . VAL A 1 108 ? 13.635 -15.376 -20.820 1.00 55.00 108 VAL A C 1
ATOM 849 O O . VAL A 1 108 ? 12.829 -15.927 -20.068 1.00 55.00 108 VAL A O 1
ATOM 852 N N . VAL A 1 109 ? 14.916 -15.755 -20.879 1.00 52.91 109 VAL A N 1
ATOM 853 C CA . VAL A 1 109 ? 15.500 -16.797 -20.021 1.00 52.91 109 VAL A CA 1
ATOM 854 C C . VAL A 1 109 ? 15.578 -16.278 -18.583 1.00 52.91 109 VAL A C 1
ATOM 856 O O . VAL A 1 109 ? 16.567 -15.680 -18.161 1.00 52.91 109 VAL A O 1
ATOM 859 N N . THR A 1 110 ? 14.528 -16.529 -17.811 1.00 52.50 110 THR A N 1
ATOM 860 C CA . THR A 1 110 ? 14.448 -16.170 -16.395 1.00 52.50 110 THR A CA 1
ATOM 861 C C . THR A 1 110 ? 15.306 -17.119 -15.562 1.00 52.50 110 THR A C 1
ATOM 863 O O . THR A 1 110 ? 14.990 -18.293 -15.371 1.00 52.50 110 THR A O 1
ATOM 866 N N . HIS A 1 111 ? 16.416 -16.607 -15.036 1.00 52.97 111 HIS A N 1
ATOM 867 C CA . HIS A 1 111 ? 17.247 -17.348 -14.089 1.00 52.97 111 HIS A CA 1
ATOM 868 C C . HIS A 1 111 ? 16.669 -17.137 -12.689 1.00 52.97 111 HIS A C 1
ATOM 870 O O . HIS A 1 111 ? 16.528 -16.002 -12.247 1.00 52.97 111 HIS A O 1
ATOM 876 N N . SER A 1 112 ? 16.284 -18.209 -11.994 1.00 55.44 112 SER A N 1
ATOM 877 C CA . SER A 1 112 ? 15.719 -18.112 -10.644 1.00 55.44 112 SER A CA 1
ATOM 878 C C . SER A 1 112 ? 16.179 -19.267 -9.759 1.00 55.44 112 SER A C 1
ATOM 880 O O . SER A 1 112 ? 16.356 -20.391 -10.227 1.00 55.44 112 SER A O 1
ATOM 882 N N . ALA A 1 113 ? 16.377 -18.990 -8.472 1.00 56.06 113 ALA A N 1
ATOM 883 C CA . ALA A 1 113 ? 16.723 -19.982 -7.459 1.00 56.06 113 ALA A CA 1
ATOM 884 C C . ALA A 1 113 ? 15.595 -20.063 -6.426 1.00 56.06 113 ALA A C 1
ATOM 886 O O . ALA A 1 113 ? 15.181 -19.039 -5.900 1.00 56.06 113 ALA A O 1
ATOM 887 N N . HIS A 1 114 ? 15.111 -21.269 -6.116 1.00 59.59 114 HIS A N 1
ATOM 888 C CA . HIS A 1 114 ? 13.943 -21.477 -5.248 1.00 59.59 114 HIS A CA 1
ATOM 889 C C . HIS A 1 114 ? 14.332 -22.253 -3.990 1.00 59.59 114 HIS A C 1
ATOM 891 O O . HIS A 1 114 ? 15.110 -23.203 -4.062 1.00 59.59 114 HIS A O 1
ATOM 897 N N . VAL A 1 115 ? 13.756 -21.881 -2.845 1.00 63.16 115 VAL A N 1
ATOM 898 C CA . VAL A 1 115 ? 13.908 -22.612 -1.577 1.00 63.16 115 VAL A CA 1
ATOM 899 C C . VAL A 1 115 ? 12.536 -23.079 -1.108 1.00 63.16 115 VAL A C 1
ATOM 901 O O . VAL A 1 115 ? 11.641 -22.264 -0.895 1.00 63.16 115 VAL A O 1
ATOM 904 N N . TYR A 1 116 ? 12.387 -24.389 -0.909 1.00 66.44 116 TYR A N 1
ATOM 905 C CA . TYR A 1 116 ? 11.136 -25.023 -0.493 1.00 66.44 116 TYR A CA 1
ATOM 906 C C . TYR A 1 116 ? 11.197 -25.446 0.980 1.00 66.44 116 TYR A C 1
ATOM 908 O O . TYR A 1 116 ? 12.206 -25.985 1.439 1.00 66.44 116 TYR A O 1
ATOM 916 N N . LEU A 1 117 ? 10.110 -25.224 1.724 1.00 67.44 117 LEU A N 1
ATOM 917 C CA . LEU A 1 117 ? 9.975 -25.717 3.098 1.00 67.44 117 LEU A CA 1
ATOM 918 C C . LEU A 1 117 ? 9.509 -27.180 3.102 1.00 67.44 117 LEU A C 1
ATOM 920 O O . LEU A 1 117 ? 8.715 -27.593 2.260 1.00 67.44 117 LEU A O 1
ATOM 924 N N . GLN A 1 118 ? 9.986 -27.970 4.067 1.00 65.31 118 GLN A N 1
ATOM 925 C CA . GLN A 1 118 ? 9.573 -29.368 4.216 1.00 65.31 118 GLN A CA 1
ATOM 926 C C . GLN A 1 118 ? 8.135 -29.477 4.749 1.00 65.31 118 GLN A C 1
ATOM 928 O O . GLN A 1 118 ? 7.815 -28.929 5.802 1.00 65.31 118 GLN A O 1
ATOM 933 N N . TYR A 1 119 ? 7.305 -30.294 4.093 1.00 65.19 119 TYR A N 1
ATOM 934 C CA . TYR A 1 119 ? 5.893 -30.532 4.441 1.00 65.19 119 TYR A CA 1
ATOM 935 C C . TYR A 1 119 ? 5.634 -31.011 5.878 1.00 65.19 119 TYR A C 1
ATOM 937 O O . TYR A 1 119 ? 4.519 -30.873 6.376 1.00 65.19 119 TYR A O 1
ATOM 945 N N . LYS A 1 120 ? 6.649 -31.553 6.564 1.00 66.06 120 LYS A N 1
ATOM 946 C CA . LYS A 1 120 ? 6.526 -32.151 7.903 1.00 66.06 120 LYS A CA 1
ATOM 947 C C . LYS A 1 120 ? 6.020 -31.175 8.980 1.00 66.06 120 LYS A C 1
ATOM 949 O O . LYS A 1 120 ? 5.544 -31.627 10.014 1.00 66.06 120 LYS A O 1
ATOM 954 N N . PHE A 1 121 ? 6.107 -29.864 8.742 1.00 67.00 121 PHE A N 1
ATOM 955 C CA . PHE A 1 121 ? 5.695 -28.820 9.689 1.00 67.00 121 PHE A CA 1
ATOM 956 C C . PHE A 1 121 ? 4.491 -27.981 9.208 1.00 67.00 121 PHE A C 1
ATOM 958 O O . PHE A 1 121 ? 4.241 -26.906 9.747 1.00 67.00 121 PHE A O 1
ATOM 965 N N . SER A 1 122 ? 3.759 -28.458 8.194 1.00 67.00 122 SER A N 1
ATOM 966 C CA . SER A 1 122 ? 2.500 -27.871 7.703 1.00 67.00 122 SER A CA 1
ATOM 967 C C . SER A 1 122 ? 1.339 -28.117 8.690 1.00 67.00 122 SER A C 1
ATOM 969 O O . SER A 1 122 ? 1.337 -29.165 9.343 1.00 67.00 122 SER A O 1
ATOM 971 N N . PRO A 1 123 ? 0.323 -27.232 8.798 1.00 66.88 123 PRO A N 1
ATOM 972 C CA . PRO A 1 123 ? 0.107 -25.997 8.034 1.00 66.88 123 PRO A CA 1
ATOM 973 C C . PRO A 1 123 ? 0.816 -24.764 8.609 1.00 66.88 123 PRO A C 1
ATOM 975 O O . PRO A 1 123 ? 0.861 -24.542 9.818 1.00 66.88 123 PRO A O 1
ATOM 978 N N . TYR A 1 124 ? 1.316 -23.915 7.709 1.00 70.19 12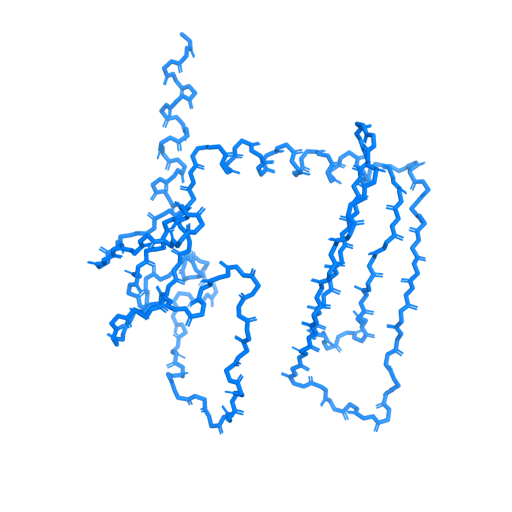4 TYR A N 1
ATOM 979 C CA . TYR A 1 124 ? 1.874 -22.607 8.048 1.00 70.19 124 TYR A CA 1
ATOM 980 C C . TYR A 1 124 ? 0.776 -21.540 8.003 1.00 70.19 124 TYR A C 1
ATOM 982 O O . TYR A 1 124 ? 0.090 -21.397 6.995 1.00 70.19 124 TYR A O 1
ATOM 990 N N . TYR A 1 125 ? 0.630 -20.764 9.078 1.00 72.06 125 TYR A N 1
ATOM 991 C CA . TYR A 1 125 ? -0.383 -19.699 9.187 1.00 72.06 125 TYR A CA 1
ATOM 992 C C . TYR A 1 125 ? 0.185 -18.287 9.006 1.00 72.06 125 TYR A C 1
ATOM 994 O O . TYR A 1 125 ? -0.546 -17.301 9.065 1.00 72.06 125 TYR A O 1
ATOM 1002 N N . GLY A 1 126 ? 1.499 -18.170 8.835 1.00 66.44 126 GLY A N 1
ATOM 1003 C CA . GLY A 1 126 ? 2.187 -16.890 8.778 1.00 66.44 126 GLY A CA 1
ATOM 1004 C C . GLY A 1 126 ? 3.604 -17.050 8.256 1.00 66.44 126 GLY A C 1
ATOM 1005 O O . GLY A 1 126 ? 4.192 -18.129 8.335 1.00 66.44 126 GLY A O 1
ATOM 1006 N N . VAL A 1 127 ? 4.147 -15.958 7.730 1.00 70.38 127 VAL A N 1
ATOM 1007 C CA . VAL A 1 127 ? 5.538 -15.874 7.301 1.00 70.38 127 VAL A CA 1
ATOM 1008 C C . VAL A 1 127 ? 6.137 -14.575 7.815 1.00 70.38 127 VAL A C 1
ATOM 1010 O O . VAL A 1 127 ? 5.490 -13.529 7.795 1.00 70.38 127 VAL A O 1
ATOM 1013 N N . THR A 1 128 ? 7.380 -14.655 8.273 1.00 66.50 128 THR A N 1
ATOM 1014 C CA . THR A 1 128 ? 8.170 -13.502 8.698 1.00 66.50 128 THR A CA 1
ATOM 1015 C C . THR A 1 128 ? 9.532 -13.612 8.038 1.00 66.50 128 THR A C 1
ATOM 1017 O O . THR A 1 128 ? 10.154 -14.671 8.070 1.00 66.50 128 THR A O 1
ATOM 1020 N N . GLY A 1 129 ? 10.009 -12.521 7.453 1.00 68.62 129 GLY A N 1
ATOM 1021 C CA . GLY A 1 129 ? 11.321 -12.455 6.824 1.00 68.62 129 GLY A CA 1
ATOM 1022 C C . GLY A 1 129 ? 11.793 -11.013 6.709 1.00 68.62 129 GLY A C 1
ATOM 1023 O O . GLY A 1 129 ? 10.991 -10.083 6.789 1.00 68.62 129 GLY A O 1
ATOM 1024 N N . ILE A 1 130 ? 13.100 -10.831 6.537 1.00 63.34 130 ILE A N 1
ATOM 1025 C CA . ILE A 1 130 ? 13.710 -9.532 6.248 1.00 63.34 130 ILE A CA 1
ATOM 1026 C C . ILE A 1 130 ? 14.259 -9.612 4.827 1.00 63.34 130 ILE A C 1
ATOM 1028 O O . ILE A 1 130 ? 15.170 -10.392 4.559 1.00 63.34 130 ILE A O 1
ATOM 1032 N N . GLY A 1 131 ? 13.682 -8.827 3.919 1.00 68.69 131 GLY A N 1
ATOM 1033 C CA . GLY A 1 131 ? 14.226 -8.629 2.581 1.00 68.69 131 GLY A CA 1
ATOM 1034 C C . GLY A 1 131 ? 15.232 -7.485 2.601 1.00 68.69 131 GLY A C 1
ATOM 1035 O O . GLY A 1 131 ? 14.872 -6.365 2.958 1.00 68.69 131 GLY A O 1
ATOM 1036 N N . SER A 1 132 ? 16.475 -7.762 2.210 1.00 62.72 132 SER A N 1
ATOM 1037 C CA . SER A 1 132 ? 17.522 -6.749 2.064 1.00 62.72 132 SER A CA 1
ATOM 1038 C C . SER A 1 132 ? 17.977 -6.701 0.613 1.00 62.72 132 SER A C 1
ATOM 1040 O O . SER A 1 132 ? 18.362 -7.722 0.048 1.00 62.72 132 SER A O 1
ATOM 1042 N N . VAL A 1 133 ? 17.954 -5.511 0.019 1.00 66.50 133 VAL A N 1
ATOM 1043 C CA . VAL A 1 133 ? 18.436 -5.261 -1.343 1.00 66.50 133 VAL A CA 1
ATOM 1044 C C . VAL A 1 133 ? 19.735 -4.472 -1.232 1.00 66.50 133 VAL A C 1
ATOM 1046 O O . VAL A 1 133 ? 19.736 -3.374 -0.678 1.00 66.50 133 VAL A O 1
ATOM 1049 N N . TYR A 1 134 ? 20.848 -5.026 -1.722 1.00 60.59 134 TYR A N 1
ATOM 1050 C CA . TYR A 1 134 ? 22.150 -4.357 -1.664 1.00 60.59 134 TYR A CA 1
ATOM 1051 C C . TYR A 1 134 ? 22.646 -3.990 -3.058 1.00 60.59 134 TYR A C 1
ATOM 1053 O O . TYR A 1 134 ? 23.067 -4.858 -3.818 1.00 60.59 134 TYR A O 1
ATOM 1061 N N . ASN A 1 135 ? 22.577 -2.690 -3.359 1.00 66.25 135 ASN A N 1
ATOM 1062 C CA . ASN A 1 135 ? 23.113 -2.029 -4.551 1.00 66.25 135 ASN A CA 1
ATOM 1063 C C . ASN A 1 135 ? 23.098 -2.886 -5.840 1.00 66.25 135 ASN A C 1
ATOM 1065 O O . ASN A 1 135 ? 24.162 -3.122 -6.427 1.00 66.25 135 ASN A O 1
ATOM 1069 N N . PRO A 1 136 ? 21.926 -3.390 -6.274 1.00 69.25 136 PRO A N 1
ATOM 1070 C CA . PRO A 1 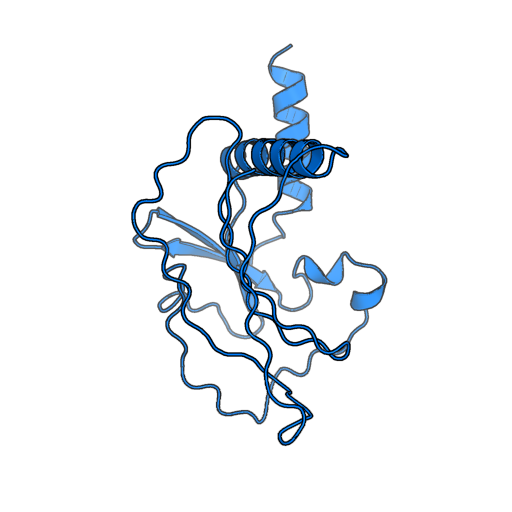136 ? 21.844 -4.172 -7.496 1.00 69.25 136 PRO A CA 1
ATOM 1071 C C . PRO A 1 136 ? 22.215 -3.282 -8.685 1.00 69.25 136 PRO A C 1
ATOM 1073 O O . PRO A 1 136 ? 21.655 -2.201 -8.870 1.00 69.25 136 PRO A O 1
ATOM 1076 N N . LYS A 1 137 ? 23.173 -3.734 -9.496 1.00 66.62 137 LYS A N 1
ATOM 1077 C CA . LYS A 1 137 ? 23.476 -3.102 -10.781 1.00 66.62 137 LYS A CA 1
ATOM 1078 C C . LYS A 1 137 ? 22.470 -3.620 -11.800 1.00 66.62 137 LYS A C 1
ATOM 1080 O O . LYS A 1 137 ? 22.632 -4.730 -12.293 1.00 66.62 137 LYS A O 1
ATOM 1085 N N . VAL A 1 138 ? 21.437 -2.834 -12.068 1.00 65.56 138 VAL A N 1
ATOM 1086 C CA . VAL A 1 138 ? 20.457 -3.108 -13.124 1.00 65.56 138 VAL A CA 1
ATOM 1087 C C . VAL A 1 138 ? 20.760 -2.222 -14.329 1.00 65.56 138 VAL A C 1
ATOM 1089 O O . VAL A 1 138 ? 21.074 -1.041 -14.165 1.00 65.56 138 VAL A O 1
ATOM 1092 N N . VAL A 1 139 ? 20.717 -2.792 -15.532 1.00 65.94 139 VAL A N 1
ATOM 1093 C CA . VAL A 1 139 ? 20.674 -2.013 -16.782 1.00 65.94 139 VAL A CA 1
ATOM 1094 C C . VAL A 1 139 ? 19.220 -1.851 -17.233 1.00 65.94 139 VAL A C 1
ATOM 1096 O O . VAL A 1 139 ? 18.342 -2.549 -16.731 1.00 65.94 139 VAL A O 1
ATOM 1099 N N . ASN A 1 140 ? 18.946 -0.930 -18.161 1.00 58.88 140 ASN A N 1
ATOM 1100 C CA . ASN A 1 140 ? 17.583 -0.709 -18.659 1.00 58.88 140 ASN A CA 1
ATOM 1101 C C . ASN A 1 140 ? 16.953 -2.018 -19.158 1.00 58.88 140 ASN A C 1
ATOM 1103 O O . ASN A 1 140 ? 17.567 -2.733 -19.948 1.00 58.88 140 ASN A O 1
ATOM 1107 N N . GLY A 1 141 ? 15.733 -2.297 -18.698 1.00 63.38 141 GLY A N 1
ATOM 1108 C CA . GLY A 1 141 ? 15.000 -3.528 -18.994 1.00 63.38 141 GLY A CA 1
ATOM 1109 C C . GLY A 1 141 ? 15.190 -4.647 -17.967 1.00 63.38 141 GLY A C 1
ATOM 1110 O O . GLY A 1 141 ? 14.395 -5.575 -17.972 1.00 63.38 141 GLY A O 1
ATOM 1111 N N . GLN A 1 142 ? 16.165 -4.546 -17.054 1.00 65.56 142 GLN A N 1
ATOM 1112 C CA . GLN A 1 142 ? 16.388 -5.558 -16.020 1.00 65.56 142 GLN A CA 1
ATOM 1113 C C . GLN A 1 142 ? 15.695 -5.220 -14.705 1.00 65.56 142 GLN A C 1
ATOM 1115 O O . GLN A 1 142 ? 15.794 -4.101 -14.200 1.00 65.56 142 GLN A O 1
ATOM 1120 N N . SER A 1 143 ? 15.101 -6.232 -14.069 1.00 64.50 143 SER A N 1
ATOM 1121 C CA . SER A 1 143 ? 14.570 -6.102 -12.711 1.00 64.50 143 SER A CA 1
ATOM 1122 C C . SER A 1 143 ? 14.951 -7.276 -11.802 1.00 64.50 143 SER A C 1
ATOM 1124 O O . SER A 1 143 ? 15.228 -8.382 -12.263 1.00 64.50 143 SER A O 1
ATOM 1126 N N . SER A 1 144 ? 14.996 -7.011 -10.491 1.00 65.31 144 SER A N 1
ATOM 1127 C CA . SER A 1 144 ? 15.264 -7.987 -9.428 1.00 65.31 144 SER A CA 1
ATOM 1128 C C . SER A 1 144 ? 14.228 -7.813 -8.319 1.00 65.31 144 SER A C 1
ATOM 1130 O O . SER A 1 144 ? 13.976 -6.687 -7.885 1.00 65.31 144 SER A O 1
ATOM 1132 N N . ALA A 1 145 ? 13.612 -8.907 -7.868 1.00 65.50 145 ALA A N 1
ATOM 1133 C CA . ALA A 1 145 ? 12.493 -8.867 -6.928 1.00 65.50 145 ALA A CA 1
ATOM 1134 C C . ALA A 1 145 ? 12.491 -10.079 -5.990 1.00 65.50 145 ALA A C 1
ATOM 1136 O O . ALA A 1 145 ? 12.518 -11.210 -6.452 1.00 65.50 145 ALA A O 1
ATOM 1137 N N . GLY A 1 146 ? 12.391 -9.855 -4.677 1.00 66.25 146 GLY A N 1
ATOM 1138 C CA . GLY A 1 146 ? 12.244 -10.914 -3.673 1.00 66.25 146 GLY A CA 1
ATOM 1139 C C . GLY A 1 146 ? 10.844 -10.912 -3.059 1.00 66.25 146 GLY A C 1
ATOM 1140 O O . GLY A 1 146 ? 10.373 -9.867 -2.613 1.00 66.25 146 GLY A O 1
ATOM 1141 N N . HIS A 1 147 ? 10.194 -12.076 -2.989 1.00 61.78 147 HIS A N 1
ATOM 1142 C CA . HIS A 1 147 ? 8.853 -12.226 -2.419 1.00 61.78 147 HIS A CA 1
ATOM 1143 C C . HIS A 1 147 ? 8.858 -13.228 -1.261 1.00 61.78 147 HIS A C 1
ATOM 1145 O O . HIS A 1 147 ? 9.583 -14.220 -1.275 1.00 61.78 147 HIS A O 1
ATOM 1151 N N . VAL A 1 148 ? 8.036 -12.964 -0.247 1.00 66.81 148 VAL A N 1
ATOM 1152 C CA . VAL A 1 148 ? 7.817 -13.854 0.896 1.00 66.81 148 VAL A CA 1
ATOM 1153 C C . VAL A 1 148 ? 6.318 -13.858 1.179 1.00 66.81 148 VAL A C 1
ATOM 1155 O O . VAL A 1 148 ? 5.743 -12.814 1.473 1.00 66.81 148 VAL A O 1
ATOM 1158 N N . PHE A 1 149 ? 5.671 -15.011 1.047 1.00 61.41 149 PHE A N 1
ATOM 1159 C CA . PHE A 1 149 ? 4.227 -15.167 1.223 1.00 61.41 149 PHE A CA 1
ATOM 1160 C C . PHE A 1 149 ? 3.919 -16.527 1.858 1.00 61.41 149 PHE A C 1
ATOM 1162 O O . PHE A 1 149 ? 4.785 -17.394 1.908 1.00 61.41 149 PHE A O 1
ATOM 1169 N N . VAL A 1 150 ? 2.705 -16.693 2.384 1.00 64.44 150 VAL A N 1
ATOM 1170 C CA . VAL A 1 150 ? 2.163 -17.995 2.800 1.00 64.44 150 VAL A CA 1
ATOM 1171 C C . VAL A 1 150 ? 1.161 -18.410 1.740 1.00 64.44 150 VAL A C 1
ATOM 1173 O O . VAL A 1 150 ? 0.245 -17.640 1.455 1.00 64.44 150 VAL A O 1
ATOM 1176 N N . SER A 1 151 ? 1.312 -19.606 1.176 1.00 63.06 151 SER A N 1
ATOM 1177 C CA . SER A 1 151 ? 0.322 -20.163 0.258 1.00 63.06 151 SER A CA 1
ATOM 1178 C C . SER A 1 151 ? -0.081 -21.579 0.650 1.00 63.06 151 SER A C 1
ATOM 1180 O O . SER A 1 151 ? 0.753 -22.387 1.062 1.00 63.06 151 SER A O 1
ATOM 1182 N N . GLY A 1 152 ? -1.373 -21.877 0.503 1.00 55.97 152 GLY A N 1
ATOM 1183 C CA . GLY A 1 152 ? -1.926 -23.219 0.692 1.00 55.97 152 GLY A CA 1
ATOM 1184 C C . GLY A 1 152 ? -1.622 -24.175 -0.466 1.00 55.97 152 GLY A C 1
ATOM 1185 O O . GLY A 1 152 ? -1.782 -25.379 -0.303 1.00 55.97 152 GLY A O 1
ATOM 1186 N N . ASP A 1 153 ? -1.154 -23.654 -1.606 1.00 59.97 153 ASP A N 1
ATOM 1187 C CA . ASP A 1 153 ? -0.747 -24.429 -2.790 1.00 59.97 153 ASP A CA 1
ATOM 1188 C C . ASP A 1 153 ? 0.744 -24.834 -2.789 1.00 59.97 153 ASP A C 1
ATOM 1190 O O . ASP A 1 153 ? 1.230 -25.447 -3.739 1.00 59.97 153 ASP A O 1
ATOM 1194 N N . GLY A 1 154 ? 1.462 -24.556 -1.692 1.00 50.81 154 GLY A N 1
ATOM 1195 C CA . GLY A 1 154 ? 2.734 -25.209 -1.382 1.00 50.81 154 GLY A CA 1
ATOM 1196 C C . GLY A 1 154 ? 3.997 -24.597 -1.987 1.00 50.81 154 GLY A C 1
ATOM 1197 O O . GLY A 1 154 ? 5.025 -25.272 -1.994 1.00 50.81 154 GLY A O 1
ATOM 1198 N N . MET A 1 155 ? 3.997 -23.347 -2.460 1.00 51.50 155 MET A N 1
ATOM 1199 C CA . MET A 1 155 ? 5.227 -22.774 -3.026 1.00 51.50 155 MET A CA 1
ATOM 1200 C C . MET A 1 155 ? 5.583 -21.393 -2.484 1.00 51.50 155 MET A C 1
ATOM 1202 O O . MET A 1 155 ? 5.106 -20.387 -2.989 1.00 51.50 155 MET A O 1
ATOM 1206 N N . ASN A 1 156 ? 6.520 -21.339 -1.536 1.00 52.03 156 ASN A N 1
ATOM 1207 C CA . ASN A 1 156 ? 7.238 -20.108 -1.200 1.00 52.03 156 ASN A CA 1
ATOM 1208 C C . ASN A 1 156 ? 8.364 -19.908 -2.224 1.00 52.03 156 ASN A C 1
ATOM 1210 O O . ASN A 1 156 ? 9.119 -20.845 -2.481 1.00 52.03 156 ASN A O 1
ATOM 1214 N N . LYS A 1 157 ? 8.484 -18.716 -2.820 1.00 54.41 157 LYS A N 1
ATOM 1215 C CA . LYS A 1 157 ? 9.460 -18.455 -3.891 1.00 54.41 157 LYS A CA 1
ATOM 1216 C C . LYS A 1 157 ? 10.182 -17.133 -3.661 1.00 54.41 157 LYS A C 1
ATOM 1218 O O . LYS A 1 157 ? 9.550 -16.080 -3.646 1.00 54.41 157 LYS A O 1
ATOM 1223 N N . ILE A 1 158 ? 11.503 -17.193 -3.521 1.00 52.06 158 ILE A N 1
ATOM 1224 C CA . ILE A 1 158 ? 12.373 -16.021 -3.638 1.00 52.06 158 ILE A CA 1
ATOM 1225 C C . ILE A 1 158 ? 12.827 -15.991 -5.091 1.00 52.06 158 ILE A C 1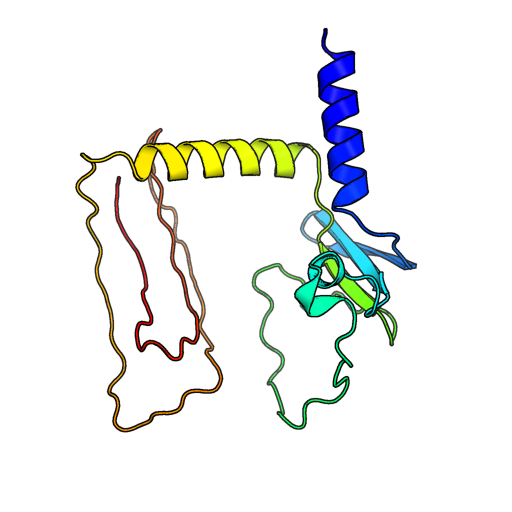
ATOM 1227 O O . ILE A 1 158 ? 13.362 -16.979 -5.574 1.00 52.06 158 ILE A O 1
ATOM 1231 N N . TYR A 1 159 ? 12.605 -14.885 -5.791 1.00 53.03 159 TYR A N 1
ATOM 1232 C CA . TYR A 1 159 ? 13.162 -14.697 -7.122 1.00 53.03 159 TYR A CA 1
ATOM 1233 C C . TYR A 1 159 ? 14.421 -13.834 -7.007 1.00 53.03 159 TYR A C 1
ATOM 1235 O O . TYR A 1 159 ? 14.528 -12.941 -6.172 1.00 53.03 159 TYR A O 1
ATOM 1243 N N . ALA A 1 160 ? 15.431 -14.164 -7.794 1.00 50.38 160 ALA A N 1
ATOM 1244 C CA . ALA A 1 160 ? 16.620 -13.350 -7.971 1.00 50.38 160 ALA A CA 1
ATOM 1245 C C . ALA A 1 160 ? 17.158 -13.722 -9.345 1.00 50.38 160 ALA A C 1
ATOM 1247 O O . ALA A 1 160 ? 17.541 -14.871 -9.560 1.00 50.38 160 ALA A O 1
ATOM 1248 N N . GLY A 1 161 ? 17.103 -12.781 -10.277 1.00 51.38 161 GLY A N 1
ATOM 1249 C CA . GLY A 1 161 ? 17.395 -13.046 -11.673 1.00 51.38 161 GLY A CA 1
ATOM 1250 C C . GLY A 1 161 ? 17.551 -11.764 -12.466 1.00 51.38 161 GLY A C 1
ATOM 1251 O O . GLY A 1 161 ? 17.251 -10.677 -11.979 1.00 51.38 161 GLY A O 1
ATOM 1252 N N . TRP A 1 162 ? 18.038 -11.924 -13.684 1.00 51.91 162 TRP A N 1
ATOM 1253 C CA . TRP A 1 162 ? 17.996 -10.934 -14.748 1.00 51.91 162 TRP A CA 1
ATOM 1254 C C . TRP A 1 162 ? 17.023 -11.451 -15.801 1.00 51.91 162 TRP A C 1
ATOM 1256 O O . TRP A 1 162 ? 16.921 -12.660 -16.032 1.00 51.91 162 TRP A O 1
ATOM 1266 N N . HIS A 1 163 ? 16.300 -10.524 -16.401 1.00 47.50 163 HIS A N 1
ATOM 1267 C CA . HIS A 1 163 ? 15.422 -10.735 -17.533 1.00 47.50 163 HIS A CA 1
ATOM 1268 C C . HIS A 1 163 ? 15.426 -9.441 -18.340 1.00 47.50 163 HIS A C 1
ATOM 1270 O O . HIS A 1 163 ? 15.640 -8.394 -17.685 1.00 47.50 163 HIS A O 1
#

Radius of gyration: 19.36 Å; chains: 1; bounding box: 42×52×45 Å

Foldseek 3Di:
DVVVVVVVLVVVLPLQDWDAPDWDQAPVRWIKGWAQPLGHNVLVPVVNVPDDDPPDDPDPDDQDCPPVRCSPPDDPPRTDIDTRADSVNVVVVVVVVVLVVVCPPDDDPFDFDFDFDDPPPDDDPDDDDDDDDDPDDDDPSWDADADADHDPVGGGGGGGGTD

pLDDT: mean 71.38, std 15.17, range [45.66, 94.5]

Sequence (163 aa):
MHSALDEDYERHLNLINKARVTSIQTKSGNIVDCVDINKQPAFDHPLLKNQTLQIKSSIKISPTKSIYGLEKVRCPKGTVPIQRITKDDLIRGKSLFNEISQLTDNGVVTHSAHVYLQYKFSPYYGVTGIGSVYNPKVVNGQSSAGHVFVSGDGMNKIYAGWH